Protein AF-C1AVE7-F1 (afdb_monomer_lite)

Sequence (66 aa):
MPLTMTMHAPGPDIEMAQGFLVTEGIIANRADIASIRYCNSVDDYGVNTYNVLDVDLATGTMPSTS

Secondary structure (DSSP, 8-state):
------PPPS-HHHHHHHHHHHHTTS-SSGGGEEEEEE---B-TTS-B-S--EEEEEPTT------

Organism: Rhodococcus opacus (strain B4) (NCBI:txid632772)

InterPro domains:
  IPR016193 Cytidine deaminase-like [SSF53927] (3-56)

pLDDT: mean 73.5, std 12.28, range [46.5, 88.81]

Structure (mmCIF, N/CA/C/O backbone):
data_AF-C1AVE7-F1
#
_entry.id   AF-C1AVE7-F1
#
loop_
_atom_site.group_PDB
_atom_site.id
_atom_site.type_symbol
_atom_site.label_atom_id
_atom_site.label_alt_id
_atom_site.label_comp_id
_atom_site.label_asym_id
_atom_site.label_entity_id
_atom_site.label_seq_id
_atom_site.pdbx_PDB_ins_code
_atom_site.Cartn_x
_atom_site.Cartn_y
_atom_site.Cartn_z
_atom_s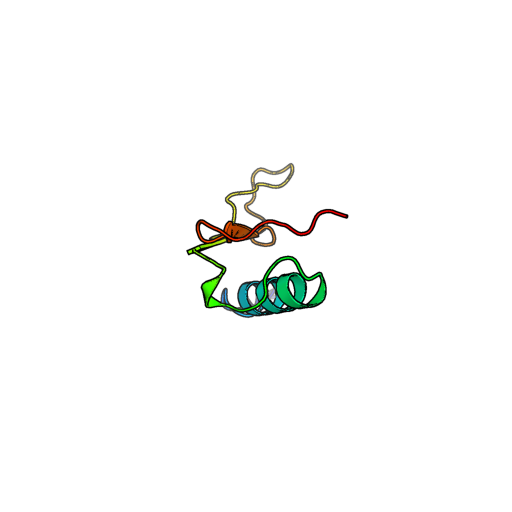ite.occupancy
_atom_site.B_iso_or_equiv
_atom_site.auth_seq_id
_atom_site.auth_comp_id
_atom_site.auth_asym_id
_atom_site.auth_atom_id
_atom_site.pdbx_PDB_model_num
ATOM 1 N N . MET A 1 1 ? 29.664 -11.678 -21.323 1.00 57.44 1 MET A N 1
ATOM 2 C CA . MET A 1 1 ? 29.660 -11.254 -19.906 1.00 57.44 1 MET A CA 1
ATOM 3 C C . MET A 1 1 ? 28.207 -11.273 -19.461 1.00 57.44 1 MET A C 1
ATOM 5 O O . MET A 1 1 ? 27.441 -10.515 -20.042 1.00 57.44 1 MET A O 1
ATOM 9 N N . PRO A 1 2 ? 27.778 -12.212 -18.600 1.00 64.50 2 PRO A N 1
ATOM 10 C CA . PRO A 1 2 ? 26.367 -12.330 -18.263 1.00 64.50 2 PRO A CA 1
ATOM 11 C C . PRO A 1 2 ? 26.000 -11.266 -17.225 1.00 64.50 2 PRO A C 1
ATOM 13 O O . PRO A 1 2 ? 26.643 -11.152 -16.185 1.00 64.50 2 PRO A O 1
ATOM 16 N N . LEU A 1 3 ? 24.976 -10.477 -17.535 1.00 63.19 3 LEU A N 1
ATOM 17 C CA . LEU A 1 3 ? 24.279 -9.639 -16.568 1.00 63.19 3 LEU A CA 1
ATOM 18 C C . LEU A 1 3 ? 23.291 -10.551 -15.838 1.00 63.19 3 LEU A C 1
ATOM 20 O O . LEU A 1 3 ? 22.287 -10.965 -16.414 1.00 63.19 3 LEU A O 1
ATOM 24 N N . THR A 1 4 ? 23.600 -10.918 -14.598 1.00 57.47 4 THR A N 1
ATOM 25 C CA . THR A 1 4 ? 22.640 -11.607 -13.731 1.00 57.47 4 THR A CA 1
ATOM 26 C C . THR A 1 4 ? 21.591 -10.588 -13.304 1.00 57.47 4 THR A C 1
ATOM 28 O O . THR A 1 4 ? 21.873 -9.716 -12.487 1.00 57.47 4 THR A O 1
ATOM 31 N N . MET A 1 5 ? 20.392 -10.675 -13.879 1.00 48.94 5 MET A N 1
ATOM 32 C CA . MET A 1 5 ? 19.229 -9.962 -13.360 1.00 48.94 5 MET A CA 1
ATOM 33 C C . MET A 1 5 ? 18.615 -10.802 -12.245 1.00 48.94 5 MET A C 1
ATOM 35 O O . MET A 1 5 ? 18.080 -11.883 -12.494 1.00 48.94 5 MET A O 1
ATOM 39 N N . THR A 1 6 ? 18.708 -10.315 -11.012 1.00 55.31 6 THR A N 1
ATOM 40 C CA . THR A 1 6 ? 18.011 -10.909 -9.872 1.00 55.31 6 THR A CA 1
ATOM 41 C C . THR A 1 6 ? 16.681 -10.186 -9.724 1.00 55.31 6 THR A C 1
ATOM 43 O O . THR A 1 6 ? 16.636 -9.050 -9.262 1.00 55.31 6 THR A O 1
ATOM 46 N N . MET A 1 7 ? 15.595 -10.825 -10.151 1.00 61.50 7 MET A N 1
ATOM 47 C CA . MET A 1 7 ? 14.246 -10.341 -9.860 1.00 61.50 7 MET A CA 1
ATOM 48 C C . MET A 1 7 ? 13.961 -10.656 -8.391 1.00 61.50 7 MET A C 1
ATOM 50 O O . MET A 1 7 ? 14.016 -11.821 -7.990 1.00 61.50 7 MET A O 1
ATOM 54 N N . HIS A 1 8 ? 13.703 -9.636 -7.573 1.00 53.81 8 HIS A N 1
ATOM 55 C CA . HIS A 1 8 ? 13.209 -9.868 -6.221 1.00 53.81 8 HIS A CA 1
ATOM 56 C C . HIS A 1 8 ? 11.768 -10.382 -6.326 1.00 53.81 8 HIS A C 1
ATOM 58 O O . HIS A 1 8 ? 10.981 -9.850 -7.107 1.00 53.81 8 HIS A O 1
ATOM 64 N N . ALA A 1 9 ? 11.421 -11.438 -5.587 1.00 52.22 9 ALA A N 1
ATOM 65 C CA . ALA A 1 9 ? 10.048 -11.935 -5.567 1.00 52.22 9 ALA A CA 1
ATOM 66 C C . ALA A 1 9 ? 9.094 -10.787 -5.172 1.00 52.22 9 ALA A C 1
ATOM 68 O O . ALA A 1 9 ? 9.423 -10.077 -4.215 1.00 52.22 9 ALA A O 1
ATOM 69 N N . PRO A 1 10 ? 7.956 -10.591 -5.869 1.00 57.69 10 PRO A N 1
ATOM 70 C CA . PRO A 1 10 ? 6.963 -9.588 -5.496 1.00 57.69 10 PRO A CA 1
ATOM 71 C C . PRO A 1 10 ? 6.432 -9.943 -4.107 1.00 57.69 10 PRO A C 1
ATOM 73 O O . PRO A 1 10 ? 5.818 -10.990 -3.910 1.00 57.69 10 PRO A O 1
ATOM 76 N N . GLY A 1 11 ? 6.772 -9.131 -3.114 1.00 58.53 11 GLY A N 1
ATOM 77 C CA . GLY A 1 11 ? 6.664 -9.525 -1.712 1.00 58.53 11 GLY A CA 1
ATOM 78 C C . GLY A 1 11 ? 7.173 -8.479 -0.723 1.00 58.53 11 GLY A C 1
ATOM 79 O O . GLY A 1 11 ? 6.394 -8.082 0.143 1.00 58.53 11 GLY A O 1
ATOM 80 N N . PRO A 1 12 ? 8.420 -7.973 -0.831 1.00 70.50 12 PRO A N 1
ATOM 81 C CA . PRO A 1 12 ? 8.917 -6.989 0.126 1.00 70.50 12 PRO A CA 1
ATOM 82 C C . PRO A 1 12 ? 8.209 -5.643 -0.042 1.00 70.50 12 PRO A C 1
ATOM 84 O O . PRO A 1 12 ? 7.967 -4.970 0.951 1.00 70.50 12 PRO A O 1
ATOM 87 N N . ASP A 1 13 ? 7.826 -5.268 -1.267 1.00 75.69 13 ASP A N 1
ATOM 88 C CA . ASP A 1 13 ? 7.234 -3.954 -1.536 1.00 75.69 13 ASP A CA 1
ATOM 89 C C . ASP A 1 13 ? 5.835 -3.843 -0.930 1.00 75.69 13 ASP A C 1
ATOM 91 O O . ASP A 1 13 ? 5.466 -2.790 -0.420 1.00 75.69 13 ASP A O 1
ATOM 95 N N . ILE A 1 14 ? 5.070 -4.942 -0.936 1.00 78.12 14 ILE A N 1
ATOM 96 C CA . ILE A 1 14 ? 3.729 -4.994 -0.341 1.00 78.12 14 ILE A CA 1
ATOM 97 C C . ILE A 1 14 ? 3.827 -4.834 1.175 1.00 78.12 14 ILE A C 1
ATOM 99 O O . ILE A 1 14 ? 3.128 -4.003 1.749 1.00 78.12 14 ILE A O 1
ATOM 103 N N . GLU A 1 15 ? 4.709 -5.591 1.828 1.00 82.69 15 GLU A N 1
ATOM 104 C CA . GLU A 1 15 ? 4.909 -5.476 3.276 1.00 82.69 15 GLU A CA 1
ATOM 105 C C . GLU A 1 15 ? 5.465 -4.094 3.664 1.00 82.69 15 GLU A C 1
ATOM 107 O O . GLU A 1 15 ? 5.028 -3.513 4.660 1.00 82.69 15 GLU A O 1
ATOM 112 N N . MET A 1 16 ? 6.369 -3.531 2.855 1.00 82.88 16 MET A N 1
ATOM 113 C CA . MET A 1 16 ? 6.902 -2.182 3.055 1.00 82.88 16 MET A CA 1
ATOM 114 C C . MET A 1 16 ? 5.810 -1.116 2.920 1.00 82.88 16 MET A C 1
ATOM 116 O O . MET A 1 16 ? 5.705 -0.241 3.778 1.00 82.88 16 MET A O 1
ATOM 120 N N . ALA A 1 17 ? 4.966 -1.203 1.888 1.00 84.56 17 ALA A N 1
ATOM 121 C CA . ALA A 1 17 ? 3.848 -0.286 1.691 1.00 84.56 17 ALA A CA 1
ATOM 122 C C . ALA A 1 17 ? 2.839 -0.372 2.842 1.00 84.56 17 ALA A C 1
ATOM 124 O O . ALA A 1 17 ? 2.395 0.653 3.347 1.00 84.56 17 ALA A O 1
ATOM 125 N N . GLN A 1 18 ? 2.531 -1.577 3.327 1.00 85.81 18 GLN A N 1
ATOM 126 C CA . GLN A 1 18 ? 1.685 -1.753 4.510 1.00 85.81 18 GLN A CA 1
ATOM 127 C C . GLN A 1 18 ? 2.281 -1.082 5.752 1.00 85.81 18 GLN A C 1
ATOM 129 O O . GLN A 1 18 ? 1.573 -0.373 6.464 1.00 85.81 18 GLN A O 1
ATOM 134 N N . GLY A 1 19 ? 3.576 -1.287 6.010 1.00 85.94 19 GLY A N 1
ATOM 135 C CA . GLY A 1 19 ? 4.269 -0.652 7.133 1.00 85.94 19 GLY A CA 1
ATOM 136 C C . GLY A 1 19 ? 4.274 0.874 7.033 1.00 85.94 19 GLY A C 1
ATOM 137 O O . GLY A 1 19 ? 4.061 1.563 8.032 1.00 85.94 19 GLY A O 1
ATOM 138 N N . PHE A 1 20 ? 4.449 1.403 5.821 1.00 85.88 20 PHE A N 1
ATOM 139 C CA . PHE A 1 20 ? 4.359 2.833 5.548 1.00 85.88 20 PHE A CA 1
ATOM 140 C C . PHE A 1 20 ? 2.957 3.383 5.848 1.00 85.88 20 PHE A C 1
ATOM 142 O O . PHE A 1 20 ? 2.833 4.339 6.605 1.00 85.88 20 PHE A O 1
ATOM 149 N N . LEU A 1 21 ? 1.898 2.733 5.354 1.00 86.56 21 LEU A N 1
ATOM 150 C CA . LEU A 1 21 ? 0.511 3.164 5.578 1.00 86.56 21 LEU A CA 1
ATOM 151 C C . LEU A 1 21 ? 0.117 3.180 7.064 1.00 86.56 21 LEU A C 1
ATOM 153 O O . LEU A 1 21 ? -0.632 4.061 7.485 1.00 86.56 21 LEU A O 1
ATOM 157 N N . VAL A 1 22 ? 0.624 2.231 7.859 1.00 86.19 22 VAL A N 1
ATOM 158 C CA . VAL A 1 22 ? 0.439 2.226 9.323 1.00 86.19 22 VAL A CA 1
ATOM 159 C C . VAL A 1 22 ? 1.197 3.383 9.972 1.00 86.19 22 VAL A C 1
ATOM 161 O O . VAL A 1 22 ? 0.662 4.059 10.846 1.00 86.19 22 VAL A O 1
ATOM 164 N N . THR A 1 23 ? 2.440 3.620 9.548 1.00 84.12 23 THR A N 1
ATOM 165 C CA . THR A 1 23 ? 3.297 4.671 10.121 1.00 84.12 23 THR A CA 1
ATOM 166 C C . THR A 1 23 ? 2.744 6.071 9.847 1.00 84.12 23 THR A C 1
ATOM 168 O O . THR A 1 23 ? 2.765 6.914 10.739 1.00 84.12 23 THR A O 1
ATOM 171 N N . GLU A 1 24 ? 2.184 6.298 8.658 1.00 86.00 24 GLU A N 1
ATOM 172 C CA . GLU A 1 24 ? 1.512 7.553 8.290 1.00 86.00 24 GLU A CA 1
ATOM 173 C C . GLU A 1 24 ? 0.105 7.693 8.906 1.00 86.00 24 GLU A C 1
ATOM 175 O O . GLU A 1 24 ? -0.539 8.728 8.757 1.00 86.00 24 GLU A O 1
ATOM 180 N N . GLY A 1 25 ? -0.404 6.663 9.596 1.00 84.25 25 GLY A N 1
ATOM 181 C CA . GLY A 1 25 ? -1.729 6.689 10.226 1.00 84.25 25 GLY A CA 1
ATOM 182 C C . GLY A 1 25 ? -2.901 6.606 9.242 1.00 84.25 25 GLY A C 1
ATOM 183 O O . GLY A 1 25 ? -4.028 6.950 9.596 1.00 84.25 25 GLY A O 1
ATOM 184 N N . ILE A 1 26 ? -2.654 6.146 8.012 1.00 85.31 26 ILE A N 1
ATOM 185 C CA . ILE A 1 26 ? -3.689 5.956 6.985 1.00 85.31 26 ILE A CA 1
ATOM 186 C C . ILE A 1 26 ? -4.536 4.715 7.302 1.00 85.31 26 ILE A C 1
ATOM 188 O O . ILE A 1 26 ? -5.743 4.718 7.066 1.00 85.31 26 ILE A O 1
ATOM 192 N N . ILE A 1 27 ? -3.912 3.672 7.862 1.00 86.88 27 ILE A N 1
ATOM 193 C CA . ILE A 1 27 ? -4.581 2.459 8.351 1.00 86.88 27 ILE A CA 1
ATOM 194 C C . ILE A 1 27 ? -4.156 2.146 9.788 1.00 86.88 27 ILE A C 1
ATOM 196 O O . ILE A 1 27 ? -3.029 2.437 10.185 1.00 86.88 27 ILE A O 1
ATOM 200 N N . ALA A 1 28 ? -5.028 1.501 10.562 1.00 84.94 28 ALA A N 1
ATOM 201 C CA . ALA A 1 28 ? -4.705 1.040 11.911 1.00 84.94 28 ALA A CA 1
ATOM 202 C C . ALA A 1 28 ? -4.118 -0.378 11.905 1.00 84.94 28 ALA A C 1
ATOM 204 O O . ALA A 1 28 ? -3.303 -0.725 12.759 1.00 84.94 28 ALA A O 1
ATOM 205 N N . ASN A 1 29 ? -4.551 -1.227 10.971 1.00 83.06 29 ASN A N 1
ATOM 206 C CA . ASN A 1 29 ? -4.124 -2.619 10.892 1.00 83.06 29 ASN A CA 1
ATOM 207 C C . ASN A 1 29 ? -4.274 -3.190 9.469 1.00 83.06 29 ASN A C 1
ATOM 209 O O . ASN A 1 29 ? -4.922 -2.607 8.609 1.00 83.06 29 ASN A O 1
ATOM 213 N N . ARG A 1 30 ? -3.702 -4.373 9.211 1.00 81.56 30 ARG A N 1
ATOM 214 C CA . ARG A 1 30 ? -3.738 -5.007 7.878 1.00 81.56 30 ARG A CA 1
ATOM 215 C C . ARG A 1 30 ? -5.146 -5.347 7.368 1.00 81.56 30 ARG A C 1
ATOM 217 O O . ARG A 1 30 ? -5.309 -5.447 6.160 1.00 81.56 30 ARG A O 1
ATOM 224 N N . ALA A 1 31 ? -6.139 -5.536 8.241 1.00 84.25 31 ALA A N 1
ATOM 225 C CA . ALA A 1 31 ? -7.516 -5.822 7.823 1.00 84.25 31 ALA A CA 1
ATOM 226 C C . ALA A 1 31 ? -8.234 -4.590 7.245 1.00 84.25 31 ALA A C 1
ATOM 228 O O . ALA A 1 31 ? -9.282 -4.729 6.622 1.00 84.25 31 ALA A O 1
ATOM 229 N N . ASP A 1 32 ? -7.645 -3.405 7.404 1.00 85.19 32 ASP A N 1
ATOM 230 C CA . ASP A 1 32 ? -8.124 -2.160 6.806 1.00 85.19 32 ASP A CA 1
ATOM 231 C C . ASP A 1 32 ? -7.796 -2.080 5.301 1.00 85.19 32 ASP A C 1
ATOM 233 O O . ASP A 1 32 ? -8.223 -1.154 4.620 1.00 85.19 32 ASP A O 1
ATOM 237 N N . ILE A 1 33 ? -7.047 -3.045 4.761 1.00 87.94 33 ILE A N 1
ATOM 238 C CA . ILE A 1 33 ? -6.717 -3.154 3.340 1.00 87.94 33 ILE A CA 1
ATOM 239 C C . ILE A 1 33 ? -7.619 -4.213 2.699 1.00 87.94 33 ILE A C 1
ATOM 241 O O . ILE A 1 33 ? -7.571 -5.386 3.066 1.00 87.94 33 ILE A O 1
ATOM 245 N N . ALA A 1 34 ? -8.400 -3.809 1.699 1.00 88.81 34 ALA A N 1
ATOM 246 C CA . ALA A 1 34 ? -9.232 -4.703 0.898 1.00 88.81 34 ALA A CA 1
ATOM 247 C C . ALA A 1 34 ? -8.421 -5.410 -0.202 1.00 88.81 34 ALA A C 1
ATOM 249 O O . ALA A 1 34 ? -8.560 -6.620 -0.393 1.00 88.81 34 ALA A O 1
ATOM 250 N N . SER A 1 35 ? -7.543 -4.680 -0.895 1.00 87.62 35 SER A N 1
ATOM 251 C CA . SER A 1 35 ? -6.626 -5.243 -1.892 1.00 87.62 35 SER A CA 1
ATOM 252 C C . SER A 1 35 ? -5.359 -4.410 -2.051 1.00 87.62 35 SER A C 1
ATOM 254 O O . SER A 1 35 ? -5.386 -3.190 -1.957 1.00 87.62 35 SER A O 1
ATOM 256 N N . ILE A 1 36 ? -4.240 -5.084 -2.336 1.00 86.44 36 ILE A N 1
ATOM 257 C CA . ILE A 1 36 ? -3.005 -4.462 -2.830 1.00 86.44 36 ILE A CA 1
ATOM 258 C C . ILE A 1 36 ? -2.619 -5.157 -4.123 1.00 86.44 36 ILE A C 1
ATOM 260 O O . ILE A 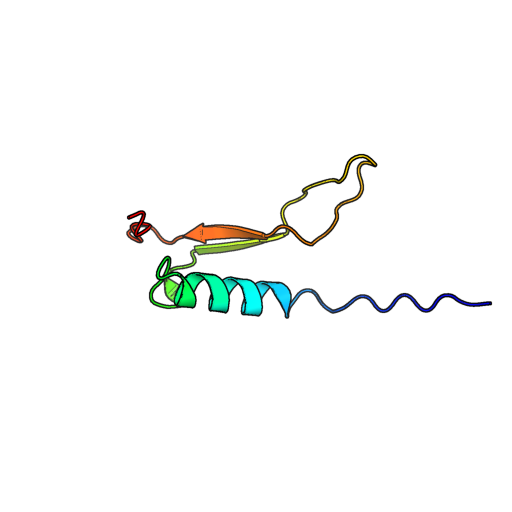1 36 ? -2.576 -6.387 -4.191 1.00 86.44 36 ILE A O 1
ATOM 264 N N . ARG A 1 37 ? -2.316 -4.368 -5.148 1.00 84.31 37 ARG A N 1
ATOM 265 C CA . ARG A 1 37 ? -1.930 -4.865 -6.467 1.00 84.31 37 ARG A CA 1
ATOM 266 C C . ARG A 1 37 ? -0.872 -3.967 -7.080 1.00 84.31 37 ARG A C 1
ATOM 268 O O . ARG A 1 37 ? -0.908 -2.753 -6.915 1.00 84.31 37 ARG A O 1
ATOM 275 N N . TYR A 1 38 ? 0.056 -4.560 -7.824 1.00 78.44 38 TYR A N 1
ATOM 276 C CA . TYR A 1 38 ? 0.954 -3.772 -8.658 1.00 78.44 38 TYR A CA 1
ATOM 277 C C . TYR A 1 38 ? 0.125 -3.060 -9.719 1.00 78.44 38 TYR A C 1
ATOM 279 O O . TYR A 1 38 ? -0.627 -3.692 -10.470 1.00 78.44 38 TYR A O 1
ATOM 287 N N . CYS A 1 39 ? 0.235 -1.737 -9.746 1.00 75.62 39 CYS A N 1
ATOM 288 C CA . CYS A 1 39 ? -0.358 -0.967 -10.815 1.00 75.62 39 CYS A CA 1
ATOM 289 C C . CYS A 1 39 ? 0.363 -1.333 -12.111 1.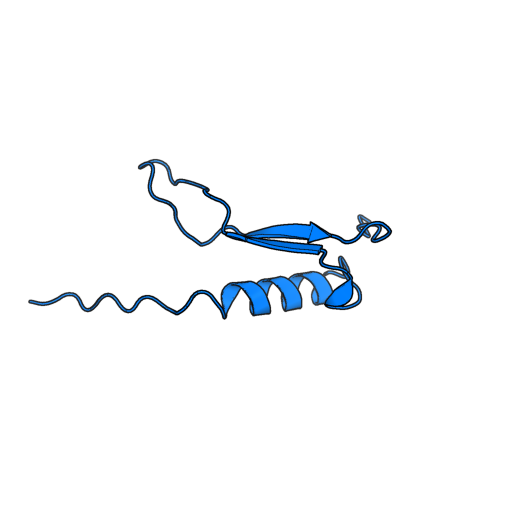00 75.62 39 CYS A C 1
ATOM 291 O O . CYS A 1 39 ? 1.576 -1.547 -12.132 1.00 75.62 39 CYS A O 1
ATOM 293 N N . ASN A 1 40 ? -0.376 -1.364 -13.215 1.00 65.50 40 ASN A N 1
ATOM 294 C CA . ASN A 1 40 ? 0.211 -1.516 -14.541 1.00 65.50 40 ASN A CA 1
ATOM 295 C C . ASN A 1 40 ? 0.799 -0.175 -15.025 1.00 65.50 40 ASN A C 1
ATOM 297 O O . ASN A 1 40 ? 0.625 0.196 -16.185 1.00 65.50 40 ASN A O 1
ATOM 301 N N . SER A 1 41 ? 1.419 0.584 -14.112 1.00 62.00 41 SER A N 1
ATOM 302 C CA . SER A 1 41 ? 2.051 1.861 -14.418 1.00 62.00 41 SER A CA 1
ATOM 303 C C . SER A 1 41 ? 3.251 1.593 -15.300 1.00 62.00 41 SER A C 1
ATOM 305 O O . SER A 1 41 ? 4.165 0.859 -14.930 1.00 62.00 41 SER A O 1
ATOM 307 N N . VAL A 1 42 ? 3.198 2.178 -16.485 1.00 63.72 42 VAL A N 1
ATOM 308 C CA . VAL A 1 42 ? 4.277 2.142 -17.455 1.00 63.72 42 VAL A CA 1
ATOM 309 C C . VAL A 1 42 ? 5.136 3.391 -17.303 1.00 63.72 42 VAL A C 1
ATOM 311 O O . VAL A 1 42 ? 4.608 4.469 -17.028 1.00 63.72 42 VAL A O 1
ATOM 314 N N . ASP A 1 43 ? 6.447 3.252 -17.468 1.00 70.00 43 ASP A N 1
ATOM 315 C CA . ASP A 1 43 ? 7.334 4.399 -17.657 1.00 70.00 43 ASP A CA 1
ATOM 316 C C . ASP A 1 43 ? 7.152 5.035 -19.048 1.00 70.00 43 ASP A C 1
ATOM 318 O O . ASP A 1 43 ? 6.341 4.589 -19.866 1.00 70.00 43 ASP A O 1
ATOM 322 N N . ASP A 1 44 ? 7.947 6.068 -19.340 1.00 75.81 44 ASP A N 1
ATOM 323 C CA . ASP A 1 44 ? 7.963 6.770 -20.632 1.00 75.81 44 ASP A CA 1
ATOM 324 C C . ASP A 1 44 ? 8.273 5.850 -21.833 1.00 75.81 44 ASP A C 1
ATOM 326 O O . ASP A 1 44 ? 8.070 6.236 -22.986 1.00 75.81 44 ASP A O 1
ATOM 330 N N . TYR A 1 45 ? 8.746 4.625 -21.579 1.00 72.56 45 TYR A N 1
ATOM 331 C CA . TYR A 1 45 ? 9.058 3.612 -22.583 1.00 72.56 45 TYR A CA 1
ATOM 332 C C . TYR A 1 45 ? 8.002 2.501 -22.670 1.00 72.56 45 TYR A C 1
ATOM 334 O O . TYR A 1 45 ? 8.171 1.556 -23.444 1.00 72.56 45 TYR A O 1
ATOM 342 N N . GLY A 1 46 ? 6.899 2.601 -21.923 1.00 63.88 46 GLY A N 1
ATOM 343 C CA . GLY A 1 46 ? 5.843 1.590 -21.929 1.00 63.88 46 GLY A CA 1
ATOM 344 C C . GLY A 1 46 ? 6.164 0.360 -21.073 1.00 63.88 46 GLY A C 1
ATOM 345 O O . GLY A 1 46 ? 5.454 -0.644 -21.166 1.00 63.88 46 GLY A O 1
ATOM 346 N N . VAL A 1 47 ? 7.228 0.398 -20.264 1.00 65.12 47 VAL A N 1
ATOM 347 C CA . VAL A 1 47 ? 7.662 -0.728 -19.432 1.00 65.12 47 VAL A CA 1
ATOM 348 C C . VAL A 1 47 ? 6.996 -0.622 -18.071 1.00 65.12 47 VAL A C 1
ATOM 350 O O . VAL A 1 47 ? 7.094 0.404 -17.406 1.00 65.12 47 VAL A O 1
ATOM 353 N N . ASN A 1 48 ? 6.325 -1.694 -17.638 1.00 61.12 48 ASN A N 1
ATOM 354 C CA . ASN A 1 48 ? 5.815 -1.757 -16.273 1.00 61.12 48 ASN A CA 1
ATOM 355 C C . ASN A 1 48 ? 7.003 -1.738 -15.308 1.00 61.12 48 ASN A C 1
ATOM 357 O O . ASN A 1 48 ? 7.845 -2.638 -15.325 1.00 61.12 48 ASN A O 1
ATOM 361 N N . THR A 1 49 ? 7.074 -0.700 -14.489 1.00 66.25 49 THR A N 1
ATOM 362 C CA . THR A 1 49 ? 8.181 -0.481 -13.561 1.00 66.25 49 THR A CA 1
ATOM 363 C C . THR A 1 49 ? 8.034 -1.273 -12.266 1.00 66.25 49 THR A C 1
ATOM 365 O O . THR A 1 49 ? 8.966 -1.289 -11.466 1.00 66.25 49 THR A O 1
ATOM 368 N N . TYR A 1 50 ? 6.891 -1.940 -12.049 1.00 67.12 50 TYR A N 1
ATOM 369 C CA . TYR A 1 50 ? 6.575 -2.772 -10.879 1.00 67.12 50 TYR A CA 1
ATOM 370 C C . TYR A 1 50 ? 6.876 -2.104 -9.524 1.00 67.12 50 TYR A C 1
ATOM 372 O O . TYR A 1 50 ? 7.026 -2.778 -8.513 1.00 67.12 50 TYR A O 1
ATOM 380 N N . ASN A 1 51 ? 6.947 -0.775 -9.482 1.00 68.06 51 ASN A N 1
ATOM 381 C CA . ASN A 1 51 ? 7.278 0.021 -8.296 1.00 68.06 51 ASN A CA 1
ATOM 382 C C . ASN A 1 51 ? 6.076 0.821 -7.773 1.00 68.06 51 ASN A C 1
ATOM 384 O O . ASN A 1 51 ? 6.198 1.535 -6.781 1.00 68.06 51 ASN A O 1
ATOM 388 N N . VAL A 1 52 ? 4.931 0.735 -8.452 1.00 77.00 52 VAL A N 1
ATOM 389 C CA . VAL A 1 52 ? 3.694 1.407 -8.056 1.00 77.00 52 VAL A CA 1
ATOM 390 C C . VAL A 1 52 ? 2.717 0.358 -7.549 1.00 77.00 52 VAL A C 1
ATOM 392 O O . VAL A 1 52 ? 2.391 -0.594 -8.261 1.00 77.00 52 VAL A O 1
ATOM 395 N N . LEU A 1 53 ? 2.239 0.550 -6.323 1.00 82.44 53 LEU A N 1
ATOM 396 C CA . LEU A 1 53 ? 1.196 -0.263 -5.713 1.00 82.44 53 LEU A CA 1
ATOM 397 C C . LEU A 1 53 ? -0.092 0.550 -5.631 1.00 82.44 53 LEU A C 1
ATOM 399 O O . LEU A 1 53 ? -0.096 1.686 -5.164 1.00 82.44 53 LEU A O 1
ATOM 403 N N . ASP A 1 54 ? -1.169 -0.060 -6.097 1.00 84.25 54 ASP A N 1
ATOM 404 C CA . ASP A 1 54 ? -2.536 0.407 -5.940 1.00 84.25 54 ASP A CA 1
ATOM 405 C C . ASP A 1 54 ? -3.131 -0.304 -4.718 1.00 84.25 54 ASP A C 1
ATOM 407 O O . ASP A 1 54 ? -3.045 -1.537 -4.611 1.00 84.25 54 ASP A O 1
ATOM 411 N N . VAL A 1 55 ? -3.639 0.477 -3.763 1.00 86.06 55 VAL A N 1
ATOM 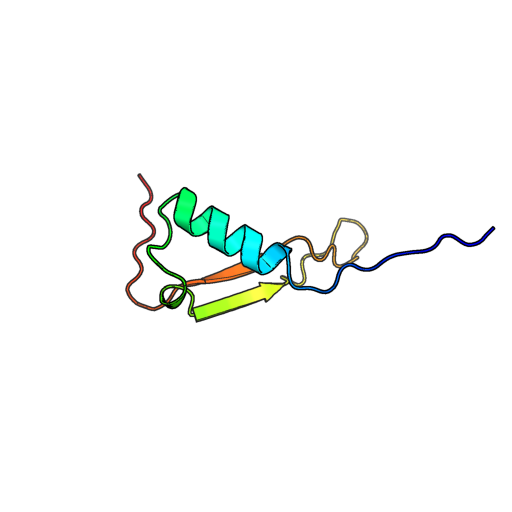412 C CA . VAL A 1 55 ? -4.111 -0.007 -2.460 1.00 86.06 55 VAL A CA 1
ATOM 413 C C . VAL A 1 55 ? -5.561 0.407 -2.270 1.00 86.06 55 VAL A C 1
ATOM 415 O O . VAL A 1 55 ? -5.855 1.583 -2.062 1.00 86.06 55 VAL A O 1
ATOM 418 N N . ASP A 1 56 ? -6.454 -0.574 -2.282 1.00 88.31 56 ASP A N 1
ATOM 419 C CA . ASP A 1 56 ? -7.851 -0.380 -1.920 1.00 88.31 56 ASP A CA 1
ATOM 420 C C . ASP A 1 56 ? -8.016 -0.588 -0.419 1.00 88.31 56 ASP A C 1
ATOM 422 O O . ASP A 1 56 ? -7.649 -1.635 0.128 1.00 88.31 56 ASP A O 1
ATOM 426 N N . LEU A 1 57 ? -8.607 0.397 0.248 1.00 87.06 57 LEU A N 1
ATOM 427 C CA . LEU A 1 57 ? -8.926 0.308 1.665 1.00 87.06 57 LEU A CA 1
ATOM 428 C C . LEU A 1 57 ? -10.329 -0.272 1.887 1.00 87.06 57 LEU A C 1
ATOM 430 O O . LEU A 1 57 ? -11.231 -0.129 1.058 1.00 87.06 57 LEU A O 1
ATOM 434 N N . ALA A 1 58 ? -10.513 -0.943 3.019 1.00 84.69 58 ALA A N 1
ATOM 435 C CA . ALA A 1 58 ? -11.785 -1.521 3.416 1.00 84.69 58 ALA A CA 1
ATOM 436 C C . ALA A 1 58 ? -12.844 -0.431 3.653 1.00 84.69 58 ALA A C 1
ATOM 438 O O . ALA A 1 58 ? -12.571 0.658 4.153 1.00 84.69 58 ALA A O 1
ATOM 439 N N . THR A 1 59 ? -14.103 -0.731 3.33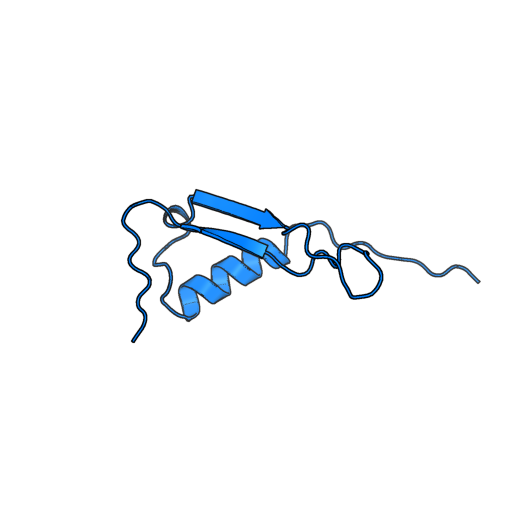6 1.00 75.62 59 THR A N 1
ATOM 440 C CA . THR A 1 59 ? -15.215 0.204 3.549 1.00 75.62 59 THR A CA 1
ATOM 441 C C . THR A 1 59 ? -15.313 0.608 5.023 1.00 75.62 59 THR A C 1
ATOM 443 O O . THR A 1 59 ? -15.628 -0.229 5.867 1.00 75.62 59 THR A O 1
ATOM 446 N N . GLY A 1 60 ? -15.073 1.888 5.322 1.00 70.75 60 GLY A N 1
ATOM 447 C CA . GLY A 1 60 ? -15.102 2.437 6.685 1.00 70.75 60 GLY A CA 1
ATOM 448 C C . GLY A 1 60 ? -13.757 2.969 7.184 1.00 70.75 60 GLY A C 1
ATOM 449 O O . GLY A 1 60 ? -13.731 3.671 8.193 1.00 70.75 60 GLY A O 1
ATOM 450 N N . THR A 1 61 ? -12.660 2.721 6.467 1.00 69.44 61 THR A N 1
ATOM 451 C CA . THR A 1 61 ? -11.392 3.416 6.705 1.00 69.44 61 THR A CA 1
ATOM 452 C C . THR A 1 61 ? -11.522 4.853 6.212 1.00 69.44 61 THR A C 1
ATOM 454 O O . THR A 1 61 ? -11.587 5.111 5.008 1.00 69.44 61 THR A O 1
ATOM 457 N N . MET A 1 62 ? -11.604 5.807 7.130 1.00 61.31 62 MET A N 1
ATOM 458 C CA . MET A 1 62 ? -11.437 7.207 6.762 1.00 61.31 62 MET A CA 1
ATOM 459 C C . MET A 1 62 ? -9.935 7.469 6.634 1.00 61.31 62 MET A C 1
ATOM 461 O O . MET A 1 62 ? -9.238 7.301 7.635 1.00 61.31 62 MET A O 1
ATOM 465 N N . PRO A 1 63 ? -9.412 7.862 5.455 1.00 58.72 63 PRO A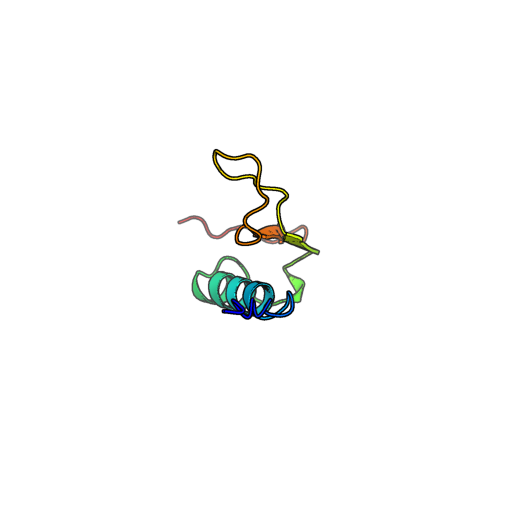 N 1
ATOM 466 C CA . PRO A 1 63 ? -8.052 8.370 5.397 1.00 58.72 63 PRO A CA 1
ATOM 467 C C . PRO A 1 63 ? -7.996 9.591 6.317 1.00 58.72 63 PRO A C 1
ATOM 469 O O . PRO A 1 63 ? -8.771 10.535 6.156 1.00 58.72 63 PRO A O 1
ATOM 472 N N . SER A 1 64 ? -7.127 9.544 7.324 1.00 54.66 64 SER A N 1
ATOM 473 C CA . SER A 1 64 ? -6.856 10.681 8.200 1.00 54.66 64 SER A CA 1
ATOM 474 C C . SER A 1 64 ? -6.048 11.723 7.421 1.00 54.66 64 SER A C 1
ATOM 476 O O . SER A 1 64 ? -4.857 11.903 7.658 1.00 54.66 64 SER A O 1
ATOM 478 N N . THR A 1 65 ? -6.664 12.393 6.450 1.00 53.19 65 THR A N 1
ATOM 479 C CA . THR A 1 65 ? -6.075 13.583 5.835 1.00 53.19 65 THR A CA 1
ATOM 480 C C . THR A 1 65 ? -6.278 14.745 6.800 1.00 53.19 65 THR A C 1
ATOM 482 O O . THR A 1 65 ? -7.379 15.288 6.905 1.00 53.19 65 THR A O 1
ATOM 485 N N . SER A 1 66 ? -5.222 15.079 7.546 1.00 46.50 66 SER A N 1
ATOM 486 C CA . SER A 1 66 ? -5.105 16.373 8.222 1.00 46.50 66 SER A CA 1
ATOM 487 C C . SER A 1 66 ? -4.524 17.427 7.292 1.00 46.50 66 SER A C 1
ATOM 489 O O . SER A 1 66 ? -3.793 17.060 6.347 1.00 46.50 66 SER A O 1
#

Foldseek 3Di:
DDDDDDDDPPDPLVVVVQVVCCVQVQDVDPLQWPDKDQDCDADPVSDRPSNDIDTDTDPPRDRPDD

Radius of gyration: 15.07 Å; chains: 1; bounding box: 45×29×34 Å